Protein AF-A0A7J7QN79-F1 (afdb_monomer)

Sequence (132 aa):
MSLLQLLLKPANRNLLEVVSHLPKLGVGSKVTRKSWEQYGNSYWEVKAVKPRAEDGSAGKVYGVLTWRGVSEDRTRLINGRAKRLWRWMPSQEQQQQYAPLARELQRQQNLQRLAVQKAEATAAAAGKDAGS

Structure (mmCIF, N/CA/C/O backbone):
data_AF-A0A7J7QN79-F1
#
_entry.id   AF-A0A7J7QN79-F1
#
loop_
_atom_site.group_PDB
_atom_site.id
_atom_site.type_symbol
_atom_site.label_atom_id
_atom_site.label_alt_id
_atom_site.label_comp_id
_atom_site.label_asym_id
_atom_site.label_entity_id
_atom_site.label_seq_id
_atom_site.pdbx_PDB_ins_code
_atom_site.Cartn_x
_atom_site.Cartn_y
_atom_site.Cartn_z
_atom_site.occupancy
_atom_site.B_iso_or_equiv
_atom_site.auth_seq_id
_atom_site.auth_comp_id
_atom_site.auth_asym_id
_atom_site.auth_atom_id
_atom_site.pdbx_PDB_model_num
ATOM 1 N N . MET A 1 1 ? -6.160 -5.216 10.052 1.00 69.38 1 MET A N 1
ATOM 2 C CA . MET A 1 1 ? -6.323 -3.973 9.260 1.00 69.38 1 MET A CA 1
ATOM 3 C C . MET A 1 1 ? -7.099 -4.349 7.994 1.00 69.38 1 MET A C 1
ATOM 5 O O . MET A 1 1 ? -7.246 -5.536 7.752 1.00 69.38 1 MET A O 1
ATOM 9 N N . SER A 1 2 ? -7.669 -3.425 7.221 1.00 84.12 2 SER A N 1
ATOM 10 C CA . SER A 1 2 ? -8.399 -3.753 5.980 1.00 84.12 2 SER A CA 1
ATOM 11 C C . SER A 1 2 ? -7.852 -3.000 4.766 1.00 84.12 2 SER A C 1
ATOM 13 O O . SER A 1 2 ? -7.158 -1.992 4.915 1.00 84.12 2 SER A O 1
ATOM 15 N N . LEU A 1 3 ? -8.200 -3.464 3.560 1.00 84.75 3 LEU A N 1
ATOM 16 C CA . LEU A 1 3 ? -7.879 -2.801 2.289 1.00 84.75 3 LEU A CA 1
ATOM 17 C C . LEU A 1 3 ? -8.283 -1.317 2.297 1.00 84.75 3 LEU A C 1
ATOM 19 O O . LEU A 1 3 ? -7.502 -0.451 1.912 1.00 84.75 3 LEU A O 1
ATOM 23 N N . LEU A 1 4 ? -9.475 -1.002 2.812 1.00 86.94 4 LEU A N 1
ATOM 24 C CA . LEU A 1 4 ? -9.974 0.374 2.895 1.00 86.94 4 LEU A CA 1
ATOM 25 C C . LEU A 1 4 ? -9.155 1.223 3.880 1.00 86.94 4 LEU A C 1
ATOM 27 O O . LEU A 1 4 ? -8.867 2.387 3.611 1.00 86.94 4 LEU A O 1
ATOM 31 N N . GLN A 1 5 ? -8.690 0.627 4.984 1.00 84.06 5 GLN A N 1
ATOM 32 C CA . GLN A 1 5 ? -7.795 1.292 5.940 1.00 84.06 5 GLN A CA 1
ATOM 33 C C . GLN A 1 5 ? -6.394 1.571 5.359 1.00 84.06 5 GLN A C 1
ATOM 35 O O . GLN A 1 5 ? -5.647 2.395 5.899 1.00 84.06 5 GLN A O 1
ATOM 40 N N . LEU A 1 6 ? -6.001 0.933 4.248 1.00 82.62 6 LEU A N 1
ATOM 41 C CA . LEU A 1 6 ? -4.778 1.319 3.536 1.00 82.62 6 LEU A CA 1
ATOM 42 C C . LEU A 1 6 ? -4.872 2.735 2.955 1.00 82.62 6 LEU A C 1
ATOM 44 O O . LEU A 1 6 ? -3.871 3.456 2.972 1.00 82.62 6 LEU A O 1
ATOM 48 N N . LEU A 1 7 ? -6.068 3.157 2.537 1.00 83.62 7 LEU A N 1
ATOM 49 C CA . LEU A 1 7 ? -6.317 4.467 1.928 1.00 83.62 7 LEU A CA 1
ATOM 50 C C . LEU A 1 7 ? -6.434 5.606 2.956 1.00 83.62 7 LEU A C 1
ATOM 52 O O . LEU A 1 7 ? -6.149 6.754 2.631 1.00 83.62 7 LEU A O 1
ATOM 56 N N . LEU A 1 8 ? -6.765 5.299 4.213 1.00 77.19 8 LEU A N 1
ATOM 57 C CA . LEU A 1 8 ? -7.096 6.277 5.263 1.00 77.19 8 LEU A CA 1
ATOM 58 C C . LEU A 1 8 ? -5.896 6.775 6.119 1.00 77.19 8 LEU A C 1
ATOM 60 O O . LEU A 1 8 ? -6.101 7.136 7.263 1.00 77.19 8 LEU A O 1
ATOM 64 N N . LYS A 1 9 ? -4.649 6.766 5.597 1.00 67.81 9 LYS A N 1
ATOM 65 C CA . LYS A 1 9 ? -3.337 7.215 6.190 1.00 67.81 9 LYS A CA 1
ATOM 66 C C . LYS A 1 9 ? -3.269 7.581 7.709 1.00 67.81 9 LYS A C 1
ATOM 68 O O . LYS A 1 9 ? -3.941 8.496 8.162 1.00 67.81 9 LYS A O 1
ATOM 73 N N . PRO A 1 10 ? -2.236 7.078 8.437 1.00 63.62 10 PRO A N 1
ATOM 74 C CA . PRO A 1 10 ? -0.838 7.400 8.109 1.00 63.62 10 PRO A CA 1
ATOM 75 C C . PRO A 1 10 ? 0.022 6.188 7.720 1.00 63.62 10 PRO A C 1
ATOM 77 O O . PRO A 1 10 ? -0.346 5.026 7.873 1.00 63.62 10 PRO A O 1
ATOM 80 N N . ALA A 1 11 ? 1.192 6.458 7.136 1.00 61.88 11 ALA A N 1
ATOM 81 C CA . ALA A 1 11 ? 2.160 5.427 6.758 1.00 61.88 11 ALA A CA 1
ATOM 82 C C . ALA A 1 11 ? 3.115 5.144 7.905 1.00 61.88 11 ALA A C 1
ATOM 84 O O . ALA A 1 11 ? 4.228 5.657 7.914 1.00 61.88 11 ALA A O 1
ATOM 85 N N . ASN A 1 12 ? 2.641 4.344 8.851 1.00 84.38 12 ASN A N 1
ATOM 86 C CA . ASN A 1 12 ? 3.483 3.672 9.827 1.00 84.38 12 ASN A CA 1
ATOM 87 C C . ASN A 1 12 ? 3.370 2.161 9.595 1.00 84.38 12 ASN A C 1
ATOM 89 O O . ASN A 1 12 ? 2.834 1.452 10.439 1.00 84.38 12 ASN A O 1
ATOM 93 N N . ARG A 1 13 ? 3.755 1.695 8.398 1.00 88.62 13 ARG A N 1
ATOM 94 C CA . ARG A 1 13 ? 3.582 0.301 7.955 1.00 88.62 13 ARG A CA 1
ATOM 95 C C . ARG A 1 13 ? 4.786 -0.218 7.194 1.00 88.62 13 ARG A C 1
ATOM 97 O O . ARG A 1 13 ? 5.355 0.510 6.372 1.00 88.62 13 ARG A O 1
ATOM 104 N N . ASN A 1 14 ? 5.175 -1.454 7.474 1.00 92.69 14 ASN A N 1
ATOM 105 C CA . ASN A 1 14 ? 6.174 -2.158 6.681 1.00 92.69 14 ASN A CA 1
ATOM 106 C C . ASN A 1 14 ? 5.556 -2.666 5.362 1.00 92.69 14 ASN A C 1
ATOM 108 O O . ASN A 1 14 ? 4.343 -2.618 5.166 1.00 92.69 14 ASN A O 1
ATOM 112 N N . LEU A 1 15 ? 6.388 -3.103 4.417 1.00 94.06 15 LEU A N 1
ATOM 113 C CA . LEU A 1 15 ? 5.914 -3.499 3.090 1.00 94.06 15 LEU A CA 1
ATOM 114 C C . LEU A 1 15 ? 4.992 -4.719 3.142 1.00 94.06 15 LEU A C 1
ATOM 116 O O . LEU A 1 15 ? 4.011 -4.772 2.406 1.00 94.06 15 LEU A O 1
ATOM 120 N N . LEU A 1 16 ? 5.315 -5.689 3.994 1.00 91.81 16 LEU A N 1
ATOM 121 C CA . LEU A 1 16 ? 4.568 -6.934 4.076 1.00 91.81 16 LEU A CA 1
ATOM 122 C C . LEU A 1 16 ? 3.175 -6.703 4.673 1.00 91.81 16 LEU A C 1
ATOM 124 O O . LEU A 1 16 ? 2.198 -7.182 4.113 1.00 91.81 16 LEU A O 1
ATOM 128 N N . GLU A 1 17 ? 3.085 -5.858 5.706 1.00 90.56 17 GLU A N 1
ATOM 129 C CA . GLU A 1 17 ? 1.822 -5.362 6.269 1.00 90.56 17 GLU A CA 1
ATOM 130 C C . GLU A 1 17 ? 0.953 -4.666 5.214 1.00 90.56 17 GLU A C 1
ATOM 132 O O . GLU A 1 17 ? -0.268 -4.747 5.279 1.00 90.56 17 GLU A O 1
ATOM 137 N N . VAL A 1 18 ? 1.546 -3.956 4.248 1.00 92.44 18 VAL A N 1
ATOM 138 C CA . VAL A 1 18 ? 0.770 -3.332 3.167 1.00 92.44 18 VAL A CA 1
ATOM 139 C C . VAL A 1 18 ? 0.236 -4.397 2.217 1.00 92.44 18 VAL A C 1
ATOM 141 O O . VAL A 1 18 ? -0.964 -4.436 1.966 1.00 92.44 18 VAL A O 1
ATOM 144 N N . VAL A 1 19 ? 1.106 -5.258 1.687 1.00 93.44 19 VAL A N 1
ATOM 145 C CA . VAL A 1 19 ? 0.723 -6.188 0.616 1.00 93.44 19 VAL A CA 1
ATOM 146 C C . VAL A 1 19 ? -0.146 -7.349 1.105 1.00 93.44 19 VAL A C 1
ATOM 148 O O . VAL A 1 19 ? -0.957 -7.842 0.330 1.00 93.44 19 VAL A O 1
ATOM 151 N N . SER A 1 20 ? -0.056 -7.747 2.380 1.00 91.00 20 SER A N 1
ATOM 152 C CA . SER A 1 20 ? -0.912 -8.795 2.960 1.00 91.00 20 SER A CA 1
ATOM 153 C C . SER A 1 20 ? -2.392 -8.409 3.015 1.00 91.00 20 SER A C 1
ATOM 155 O O . SER A 1 20 ? -3.255 -9.279 3.001 1.00 91.00 20 SER A O 1
ATOM 157 N N . HIS A 1 21 ? -2.691 -7.108 3.028 1.00 89.62 21 HIS A N 1
ATOM 158 C CA . HIS A 1 21 ? -4.055 -6.576 3.016 1.00 89.62 21 HIS A CA 1
ATOM 159 C C . HIS A 1 21 ? -4.560 -6.239 1.604 1.00 89.62 21 HIS A C 1
ATOM 161 O O . HIS A 1 21 ? -5.681 -5.747 1.456 1.00 89.62 21 HIS A O 1
ATOM 167 N N . LEU A 1 22 ? -3.745 -6.476 0.572 1.00 92.06 22 LEU A N 1
ATOM 168 C CA . LEU A 1 22 ? -4.123 -6.312 -0.829 1.00 92.06 22 LEU A CA 1
ATOM 169 C C . LEU A 1 22 ? -4.567 -7.658 -1.428 1.00 92.06 22 LEU A C 1
ATOM 171 O O . LEU A 1 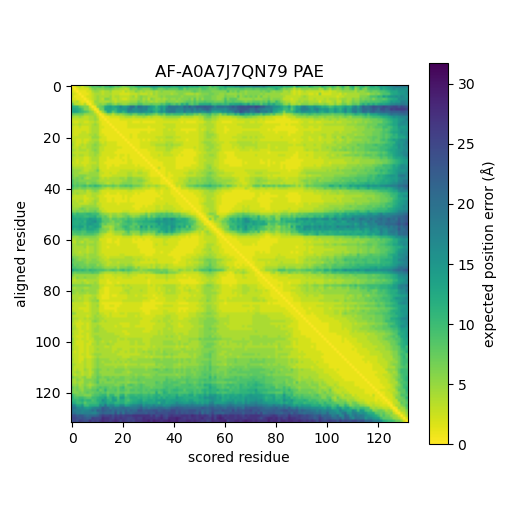22 ? -4.053 -8.710 -1.034 1.00 92.06 22 LEU A O 1
ATOM 175 N N . PRO A 1 23 ? -5.464 -7.654 -2.432 1.00 91.00 23 PRO A N 1
ATOM 176 C CA . PRO A 1 23 ? -5.812 -8.863 -3.174 1.00 91.00 23 PRO A CA 1
ATOM 177 C C . PRO A 1 23 ? -4.568 -9.572 -3.726 1.00 91.00 23 PRO A C 1
ATOM 179 O O . PRO A 1 23 ? -3.616 -8.915 -4.150 1.00 91.00 23 PRO A O 1
ATOM 182 N N . LYS A 1 24 ? -4.575 -10.913 -3.733 1.00 92.31 24 LYS A N 1
ATOM 183 C CA . LYS A 1 24 ? -3.457 -11.747 -4.223 1.00 92.31 24 LYS A CA 1
ATOM 184 C C . LYS A 1 24 ? -2.106 -11.385 -3.578 1.00 92.31 24 LYS A C 1
ATOM 186 O O . LYS A 1 24 ? -1.082 -11.356 -4.259 1.00 92.31 24 LYS A O 1
ATOM 191 N N . LEU A 1 25 ? -2.110 -11.054 -2.281 1.00 91.00 25 LEU A N 1
ATOM 192 C CA . LEU A 1 25 ? -0.934 -10.574 -1.539 1.00 91.00 25 LEU A CA 1
ATOM 193 C C . LEU A 1 25 ? -0.246 -9.379 -2.221 1.00 91.00 25 LEU A C 1
ATOM 195 O O . LEU A 1 25 ? 0.975 -9.252 -2.200 1.00 91.00 25 LEU A O 1
ATOM 199 N N . GLY A 1 26 ? -1.017 -8.524 -2.891 1.00 93.06 26 GLY A N 1
ATOM 200 C CA . GLY A 1 26 ? -0.518 -7.334 -3.569 1.00 93.06 26 GLY A CA 1
ATOM 201 C C . GLY A 1 26 ? 0.201 -7.583 -4.890 1.00 93.06 26 GLY A C 1
ATOM 202 O O . GLY A 1 26 ? 0.712 -6.619 -5.451 1.00 93.06 26 GLY A O 1
ATOM 203 N N . VAL A 1 27 ? 0.241 -8.807 -5.427 1.00 96.50 27 VAL A N 1
ATOM 204 C CA . VAL A 1 27 ? 0.809 -9.060 -6.764 1.00 96.50 27 VAL A CA 1
ATOM 205 C C . VAL A 1 27 ? 0.064 -8.230 -7.821 1.00 96.50 27 VAL A C 1
ATOM 207 O O . VAL A 1 27 ? -1.164 -8.206 -7.856 1.00 96.50 27 VAL A O 1
ATOM 210 N N . GLY A 1 28 ? 0.818 -7.512 -8.657 1.00 96.44 28 GLY A N 1
ATOM 211 C CA . GLY A 1 28 ? 0.317 -6.540 -9.638 1.00 96.44 28 GLY A CA 1
ATOM 212 C C . GLY A 1 28 ? 0.004 -5.154 -9.060 1.00 96.44 28 GLY A C 1
ATOM 213 O O . GLY A 1 28 ? -0.289 -4.224 -9.807 1.00 96.44 28 GLY A O 1
ATOM 214 N N . SER A 1 29 ? 0.080 -4.973 -7.739 1.00 96.81 29 SER A N 1
ATOM 215 C CA . SER A 1 29 ? -0.156 -3.671 -7.110 1.00 96.81 29 SER A CA 1
ATOM 216 C C . SER A 1 29 ? 1.100 -2.806 -7.110 1.00 96.81 29 SER A C 1
ATOM 218 O O . SER A 1 29 ? 2.225 -3.297 -6.975 1.00 96.81 29 SER A O 1
ATOM 220 N N . LYS A 1 30 ? 0.898 -1.487 -7.187 1.00 97.00 30 LYS A N 1
ATOM 221 C CA . LYS A 1 30 ? 1.963 -0.501 -7.002 1.00 97.00 30 LYS A CA 1
ATOM 222 C C . LYS A 1 30 ? 2.059 -0.109 -5.532 1.00 97.00 30 LYS A C 1
ATOM 224 O O . LYS A 1 30 ? 1.057 0.158 -4.868 1.00 97.00 30 LYS A O 1
ATOM 229 N N . VAL A 1 31 ? 3.276 -0.063 -5.011 1.00 96.19 31 VAL A N 1
ATOM 230 C CA . VAL A 1 31 ? 3.572 0.364 -3.642 1.00 96.19 31 VAL A CA 1
ATOM 231 C C . VAL A 1 31 ? 4.672 1.410 -3.662 1.00 96.19 31 VAL A C 1
ATOM 233 O O . VAL A 1 31 ? 5.631 1.322 -4.422 1.00 96.19 31 VAL A O 1
ATOM 236 N N . THR A 1 32 ? 4.555 2.415 -2.810 1.00 95.88 32 THR A N 1
ATOM 237 C CA . THR A 1 32 ? 5.524 3.505 -2.720 1.00 95.88 32 THR A CA 1
ATOM 238 C C . THR A 1 32 ? 5.914 3.757 -1.271 1.00 95.88 32 THR A C 1
ATOM 240 O O . THR A 1 32 ? 5.387 3.154 -0.332 1.00 95.88 32 THR A O 1
ATOM 243 N N . ARG A 1 33 ? 6.877 4.647 -1.080 1.00 94.50 33 ARG A N 1
ATOM 244 C CA . ARG A 1 33 ? 7.345 5.090 0.225 1.00 94.50 33 ARG A CA 1
ATOM 245 C C . ARG A 1 33 ? 6.840 6.499 0.482 1.00 94.50 33 ARG A C 1
ATOM 247 O O . ARG A 1 33 ? 6.885 7.338 -0.406 1.00 94.50 33 ARG A O 1
ATOM 254 N N . LYS A 1 34 ? 6.448 6.799 1.723 1.00 92.19 34 LYS A N 1
ATOM 255 C CA . LYS A 1 34 ? 6.091 8.166 2.147 1.00 92.19 34 LYS A CA 1
ATOM 256 C C . LYS A 1 34 ? 7.167 9.184 1.744 1.00 92.19 34 LYS A C 1
ATOM 258 O O . LYS A 1 34 ? 6.840 10.247 1.245 1.00 92.19 34 LYS A O 1
ATOM 263 N N . SER A 1 35 ? 8.443 8.840 1.914 1.00 91.12 35 SER A N 1
ATOM 264 C CA . SER A 1 35 ? 9.573 9.715 1.574 1.00 91.12 35 SER A CA 1
ATOM 265 C C . SER A 1 35 ? 9.796 9.909 0.068 1.00 91.12 35 SER A C 1
ATOM 267 O O . SER A 1 35 ? 10.715 10.627 -0.313 1.00 91.12 35 SER A O 1
ATOM 269 N N . TRP A 1 36 ? 9.039 9.221 -0.791 1.00 93.31 36 TRP A N 1
ATOM 270 C CA . TRP A 1 36 ? 9.174 9.310 -2.245 1.00 93.31 36 TRP A CA 1
ATOM 271 C C . TRP A 1 36 ? 8.189 10.277 -2.896 1.00 93.31 36 TRP A C 1
ATOM 273 O O .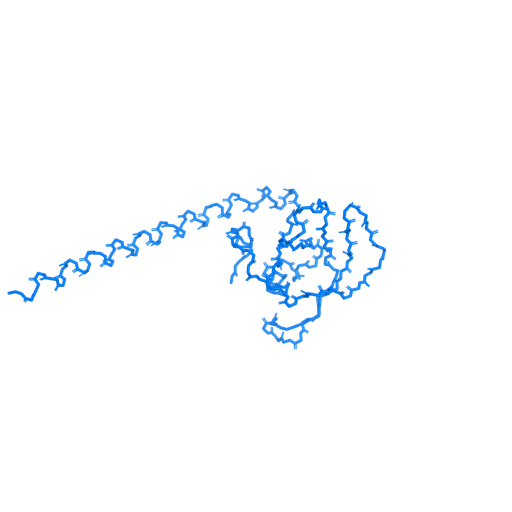 TRP A 1 36 ? 8.336 10.535 -4.084 1.00 93.31 36 TRP A O 1
ATOM 283 N N . GLU A 1 37 ? 7.253 10.862 -2.138 1.00 87.31 37 GLU A N 1
ATOM 284 C CA . GLU A 1 37 ? 6.255 11.807 -2.671 1.00 87.31 37 GLU A CA 1
ATOM 285 C C . GLU A 1 37 ? 6.907 12.986 -3.421 1.00 87.31 37 GLU A C 1
ATOM 287 O O . GLU A 1 37 ? 6.400 13.414 -4.450 1.00 87.31 37 GLU A O 1
ATOM 292 N N . GLN A 1 38 ? 8.087 13.436 -2.984 1.00 90.31 38 GLN A N 1
ATOM 293 C CA . GLN A 1 38 ? 8.850 14.511 -3.633 1.00 90.31 38 GLN A CA 1
ATOM 294 C C . GLN A 1 38 ? 9.567 14.113 -4.937 1.00 90.31 38 GLN A C 1
ATOM 296 O O . GLN A 1 38 ? 10.046 14.977 -5.663 1.00 90.31 38 GLN A O 1
ATOM 301 N N . TYR A 1 39 ? 9.688 12.818 -5.240 1.00 90.00 39 TYR A N 1
ATOM 302 C CA . TYR A 1 39 ? 10.406 12.320 -6.422 1.00 90.00 39 TYR A CA 1
ATOM 303 C C . TYR A 1 39 ? 9.456 11.915 -7.558 1.00 90.00 39 TYR A C 1
ATOM 305 O O . TYR A 1 39 ? 9.832 11.140 -8.439 1.00 90.00 39 TYR A O 1
ATOM 313 N N . GLY A 1 40 ? 8.216 12.406 -7.539 1.00 89.81 40 GLY A N 1
ATOM 314 C CA . GLY A 1 40 ? 7.235 12.153 -8.590 1.00 89.81 40 GLY A CA 1
ATOM 315 C C . GLY A 1 40 ? 6.860 10.675 -8.709 1.00 89.81 40 GLY A C 1
ATOM 316 O O . GLY A 1 40 ? 6.656 9.990 -7.707 1.00 89.81 40 GLY A O 1
ATOM 317 N N . ASN A 1 41 ? 6.761 10.176 -9.945 1.00 92.56 41 ASN A N 1
ATOM 318 C CA . ASN A 1 41 ? 6.264 8.834 -10.254 1.00 92.56 41 ASN A CA 1
ATOM 319 C C . ASN A 1 41 ? 7.273 7.726 -9.881 1.00 92.56 41 ASN A C 1
ATOM 321 O O . ASN A 1 41 ? 7.930 7.142 -10.742 1.00 92.56 41 ASN A O 1
ATOM 325 N N . SER A 1 42 ? 7.427 7.480 -8.579 1.00 96.62 42 SER A N 1
ATOM 326 C CA . SER A 1 42 ? 8.374 6.528 -7.999 1.00 96.62 42 SER A CA 1
ATOM 327 C C . SER A 1 42 ? 7.639 5.475 -7.169 1.00 96.62 42 SER A C 1
ATOM 329 O O . SER A 1 42 ? 7.022 5.787 -6.146 1.00 96.62 42 SER A O 1
ATOM 331 N N . TYR A 1 43 ? 7.703 4.216 -7.591 1.00 97.12 43 TYR A N 1
ATOM 332 C CA . TYR A 1 43 ? 6.998 3.100 -6.965 1.00 97.12 43 TYR A CA 1
ATOM 333 C C . TYR A 1 43 ? 7.653 1.768 -7.325 1.00 97.12 43 TYR A C 1
ATOM 335 O O . TYR A 1 43 ? 8.394 1.648 -8.292 1.00 97.12 43 TYR A O 1
ATOM 343 N N . TRP A 1 44 ? 7.338 0.747 -6.547 1.00 97.94 44 TRP A N 1
ATOM 344 C CA . TRP A 1 44 ? 7.574 -0.638 -6.909 1.00 97.94 44 TRP A CA 1
ATOM 345 C C . TRP A 1 44 ? 6.282 -1.257 -7.415 1.00 97.94 44 TRP A C 1
ATOM 347 O O . TRP A 1 44 ? 5.240 -1.089 -6.784 1.00 97.94 44 TRP A O 1
ATOM 357 N N . GLU A 1 45 ? 6.348 -2.003 -8.508 1.00 97.75 45 GLU A N 1
ATOM 358 C CA . GLU A 1 45 ? 5.286 -2.927 -8.889 1.00 97.75 45 GLU A CA 1
ATOM 359 C C . GLU A 1 45 ? 5.604 -4.309 -8.318 1.00 97.75 45 GLU A C 1
ATOM 361 O O . GLU A 1 45 ? 6.657 -4.886 -8.604 1.00 97.75 45 GLU A O 1
ATOM 366 N N . VAL A 1 46 ? 4.718 -4.840 -7.480 1.00 97.94 46 VAL A N 1
ATOM 367 C CA . VAL A 1 46 ? 4.925 -6.142 -6.840 1.00 97.94 46 VAL A CA 1
ATOM 368 C C . VAL A 1 46 ? 4.686 -7.255 -7.856 1.00 97.94 46 VAL A C 1
ATOM 370 O O . VAL A 1 46 ? 3.616 -7.343 -8.451 1.00 97.94 46 VAL A O 1
ATOM 373 N N . LYS A 1 47 ? 5.668 -8.140 -8.026 1.00 97.69 47 LYS A N 1
ATOM 374 C CA . LYS A 1 47 ? 5.594 -9.280 -8.955 1.00 97.69 47 LYS A CA 1
ATOM 375 C C . LYS A 1 47 ? 5.444 -10.618 -8.240 1.00 97.69 47 LYS A C 1
ATOM 377 O O . LYS A 1 47 ? 4.798 -11.513 -8.766 1.00 97.69 47 LYS A O 1
ATOM 382 N N . ALA A 1 48 ? 6.010 -10.760 -7.041 1.00 96.50 48 ALA A N 1
ATOM 383 C CA . ALA A 1 48 ? 5.854 -11.972 -6.243 1.00 96.50 48 ALA A CA 1
ATOM 384 C C . ALA A 1 48 ? 6.015 -11.694 -4.748 1.00 96.50 48 ALA A C 1
ATOM 386 O O . ALA A 1 48 ? 6.844 -10.878 -4.334 1.00 96.50 48 ALA A O 1
ATOM 387 N N . VAL A 1 49 ? 5.281 -12.445 -3.932 1.00 94.75 49 VAL A N 1
ATOM 388 C CA . VAL A 1 49 ? 5.437 -12.469 -2.477 1.00 94.75 49 VAL A CA 1
ATOM 389 C C . VAL A 1 49 ? 5.754 -13.895 -2.058 1.00 94.75 49 VAL A C 1
ATOM 391 O O . VAL A 1 49 ? 5.068 -14.830 -2.454 1.00 94.75 49 VAL A O 1
ATOM 394 N N . LYS A 1 50 ? 6.818 -14.061 -1.273 1.00 92.31 50 LYS A N 1
ATOM 395 C CA . LYS A 1 50 ? 7.198 -15.323 -0.635 1.00 92.31 50 LYS A CA 1
ATOM 396 C C . LYS A 1 50 ? 7.084 -15.140 0.880 1.00 92.31 50 LYS A C 1
ATOM 398 O O . LYS A 1 50 ? 8.046 -14.648 1.488 1.00 92.31 50 LYS A O 1
ATOM 403 N N . PRO A 1 51 ? 5.921 -15.447 1.480 1.00 84.00 51 PRO A N 1
ATOM 404 C CA . PRO A 1 51 ? 5.768 -15.470 2.930 1.00 84.00 51 PRO A CA 1
ATOM 405 C C . PRO A 1 51 ? 6.749 -16.477 3.539 1.00 84.00 51 PRO A C 1
ATOM 407 O O . PRO A 1 51 ? 7.049 -17.503 2.932 1.00 84.00 51 PRO A O 1
ATOM 410 N N . ARG A 1 52 ? 7.295 -16.159 4.711 1.00 82.06 52 ARG A N 1
ATOM 411 C CA . ARG A 1 52 ? 8.111 -17.082 5.517 1.00 82.06 52 ARG A CA 1
ATOM 412 C C . ARG A 1 52 ? 7.339 -17.595 6.732 1.00 82.06 52 ARG A C 1
ATOM 414 O O . ARG A 1 52 ? 7.627 -18.689 7.192 1.00 82.06 52 ARG A O 1
ATOM 421 N N . ALA A 1 53 ? 6.408 -16.798 7.242 1.00 75.75 53 ALA A N 1
ATOM 422 C CA . ALA A 1 53 ? 5.517 -17.166 8.330 1.00 75.75 53 ALA A CA 1
ATOM 423 C C . ALA A 1 53 ? 4.086 -17.306 7.791 1.00 75.75 53 ALA A C 1
ATOM 425 O O . ALA A 1 53 ? 3.710 -16.573 6.871 1.00 75.75 53 ALA A O 1
ATOM 426 N N . GLU A 1 54 ? 3.316 -18.245 8.347 1.00 71.44 54 GLU A N 1
ATOM 427 C CA . GLU A 1 54 ? 1.925 -18.514 7.942 1.00 71.44 54 GLU A CA 1
ATOM 428 C C . GLU A 1 54 ? 1.008 -17.308 8.174 1.00 71.44 54 GLU A C 1
ATOM 430 O O . GLU A 1 54 ? 0.115 -17.041 7.375 1.00 71.44 54 GLU A O 1
ATOM 435 N N . ASP A 1 55 ? 1.296 -16.516 9.209 1.00 67.94 55 ASP A N 1
ATOM 436 C CA . ASP A 1 55 ? 0.597 -15.267 9.527 1.00 67.94 55 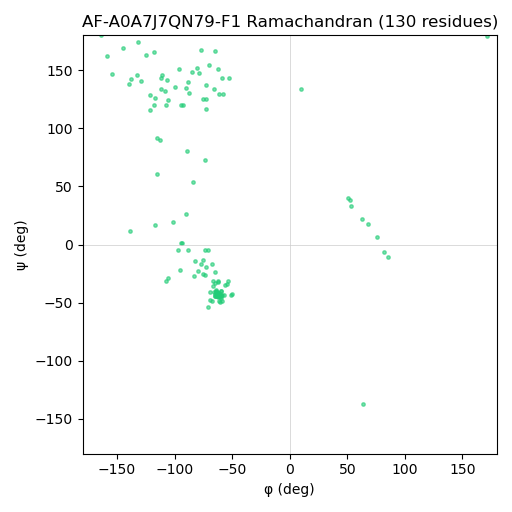ASP A CA 1
ATOM 437 C C . ASP A 1 55 ? 0.943 -14.105 8.571 1.00 67.94 55 ASP A C 1
ATOM 439 O O . ASP A 1 55 ? 0.386 -13.010 8.677 1.00 67.94 55 ASP A O 1
ATOM 443 N N . GLY A 1 56 ? 1.888 -14.309 7.644 1.00 66.88 56 GLY A N 1
ATOM 444 C CA . GLY A 1 56 ? 2.354 -13.282 6.719 1.00 66.88 56 GLY A CA 1
ATOM 445 C C . GLY A 1 56 ? 3.123 -12.138 7.388 1.00 66.88 56 GLY A C 1
ATOM 446 O O . GLY A 1 56 ? 3.280 -11.088 6.767 1.00 66.88 56 GLY A O 1
ATOM 447 N N . SER A 1 57 ? 3.622 -12.305 8.619 1.00 70.31 57 SER A N 1
ATOM 448 C CA . SER A 1 57 ? 4.384 -11.277 9.356 1.00 70.31 57 SER A CA 1
ATOM 449 C C . SER A 1 57 ? 5.820 -11.099 8.853 1.00 70.31 57 SER A C 1
ATOM 451 O O . SER A 1 57 ? 6.405 -10.016 8.954 1.00 70.31 57 SER A O 1
ATOM 453 N N . ALA A 1 58 ? 6.386 -12.146 8.249 1.00 79.00 58 ALA A N 1
ATOM 454 C CA . ALA A 1 58 ? 7.730 -12.160 7.688 1.00 79.00 58 ALA A CA 1
ATOM 455 C C . ALA A 1 58 ? 7.739 -12.756 6.277 1.00 79.00 58 ALA A C 1
ATOM 457 O O . ALA A 1 58 ? 6.991 -13.678 5.959 1.00 79.00 58 ALA A O 1
ATOM 458 N N . GLY A 1 59 ? 8.620 -12.252 5.409 1.00 88.81 59 GLY A N 1
ATOM 459 C CA . GLY A 1 59 ? 8.683 -12.713 4.027 1.00 88.81 59 GLY A CA 1
ATOM 460 C C . GLY A 1 59 ? 9.599 -11.894 3.126 1.00 88.81 59 GLY A C 1
ATOM 461 O O . GLY A 1 59 ? 10.241 -10.916 3.533 1.00 88.81 59 GLY A O 1
ATOM 462 N N . LYS A 1 60 ? 9.665 -12.323 1.867 1.00 94.19 60 LYS A N 1
ATOM 463 C CA . LYS A 1 60 ? 10.353 -11.627 0.779 1.00 94.19 60 LYS A CA 1
ATOM 464 C C . LYS A 1 60 ? 9.316 -11.123 -0.217 1.00 94.19 60 LYS A C 1
ATOM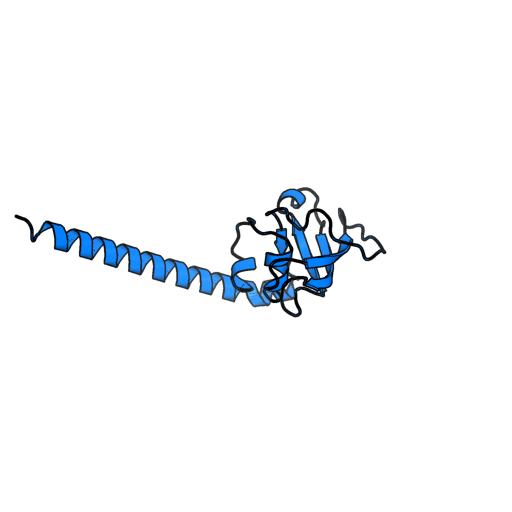 466 O O . LYS A 1 60 ? 8.430 -11.865 -0.621 1.00 94.19 60 LYS A O 1
ATOM 471 N N . VAL A 1 61 ? 9.460 -9.871 -0.630 1.00 96.62 61 VAL A N 1
ATOM 472 C CA . VAL A 1 61 ? 8.621 -9.251 -1.659 1.00 96.62 61 VAL A CA 1
ATOM 473 C C . VAL A 1 61 ? 9.529 -8.885 -2.819 1.00 96.62 61 VAL A C 1
ATOM 475 O O . VAL A 1 61 ? 10.552 -8.228 -2.615 1.00 96.62 61 VAL A O 1
ATOM 478 N N . TYR A 1 62 ? 9.178 -9.340 -4.012 1.00 97.81 62 TYR A N 1
ATOM 479 C CA . TYR A 1 62 ? 9.904 -9.097 -5.248 1.00 97.81 62 TYR A CA 1
ATOM 480 C C . TYR A 1 62 ? 9.076 -8.190 -6.148 1.00 97.81 62 TYR A C 1
ATOM 482 O O . TYR A 1 62 ? 7.850 -8.305 -6.198 1.00 97.81 62 TYR A O 1
ATOM 490 N N . GLY A 1 63 ? 9.744 -7.303 -6.870 1.00 98.00 63 GLY A N 1
ATOM 491 C CA . GLY A 1 63 ? 9.080 -6.363 -7.753 1.00 98.00 63 GLY A CA 1
ATOM 492 C C . GLY A 1 63 ? 10.020 -5.712 -8.747 1.00 98.00 63 GLY A C 1
ATOM 493 O O . GLY A 1 63 ? 11.224 -5.978 -8.751 1.00 98.00 63 GLY A O 1
ATOM 494 N N . VAL A 1 64 ? 9.434 -4.851 -9.565 1.00 98.19 64 VAL A N 1
ATOM 495 C CA . VAL A 1 64 ? 10.116 -3.996 -10.536 1.00 98.19 64 VAL A CA 1
ATOM 496 C C . VAL A 1 64 ? 10.064 -2.559 -10.027 1.00 98.19 64 VAL A C 1
ATOM 498 O O . VAL A 1 64 ? 9.009 -2.109 -9.573 1.00 98.19 64 VAL A O 1
ATOM 501 N N . LEU A 1 65 ? 11.200 -1.858 -10.030 1.00 98.00 65 LEU A N 1
ATOM 502 C CA . LEU A 1 65 ? 11.260 -0.463 -9.601 1.00 98.00 65 LEU A CA 1
ATOM 503 C C . LEU A 1 65 ? 10.960 0.449 -10.785 1.00 98.00 65 LEU A C 1
ATOM 505 O O . LEU A 1 65 ? 11.610 0.358 -11.818 1.00 98.00 65 LEU A O 1
ATOM 509 N N . THR A 1 66 ? 10.049 1.389 -10.578 1.00 97.69 66 THR A N 1
ATOM 510 C CA . THR A 1 66 ? 9.953 2.605 -11.378 1.00 97.69 66 THR A CA 1
ATOM 511 C C . THR A 1 66 ? 10.451 3.764 -10.528 1.00 97.69 66 THR A C 1
ATOM 513 O O . THR A 1 66 ? 9.909 4.030 -9.454 1.00 97.69 66 THR A O 1
ATOM 516 N N . TRP A 1 67 ? 11.495 4.452 -10.981 1.00 97.00 67 TRP A N 1
ATOM 517 C CA . TRP A 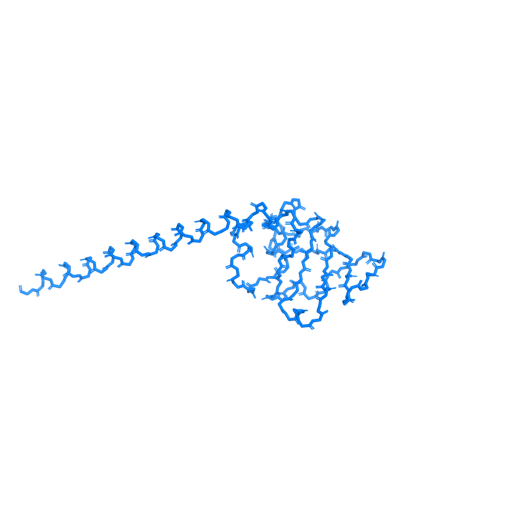1 67 ? 12.082 5.599 -10.299 1.00 97.00 67 TRP A CA 1
ATOM 518 C C . TRP A 1 67 ? 11.962 6.840 -11.172 1.00 97.00 67 TRP A C 1
ATOM 520 O O . TRP A 1 67 ? 12.485 6.874 -12.282 1.00 97.00 67 TRP A O 1
ATOM 530 N N . ARG A 1 68 ? 11.266 7.867 -10.671 1.00 95.62 68 ARG A N 1
ATOM 531 C CA . ARG A 1 68 ? 1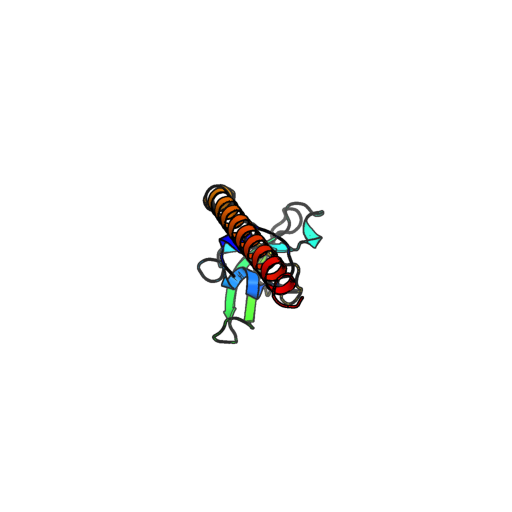1.026 9.128 -11.397 1.00 95.62 68 ARG A CA 1
ATOM 532 C C . ARG A 1 68 ? 10.476 8.903 -12.815 1.00 95.62 68 ARG A C 1
ATOM 534 O O . ARG A 1 68 ? 10.873 9.576 -13.756 1.00 95.62 68 ARG A O 1
ATOM 541 N N . GLY A 1 69 ? 9.570 7.938 -12.961 1.00 95.38 69 GLY A N 1
ATOM 542 C CA . GLY A 1 69 ? 8.956 7.569 -14.238 1.00 95.38 69 GLY A CA 1
ATOM 543 C C . GLY A 1 69 ? 9.747 6.573 -15.092 1.00 95.38 69 GLY A C 1
ATOM 544 O O . GLY A 1 69 ? 9.171 6.033 -16.029 1.00 95.38 69 GLY A O 1
ATOM 545 N N . VAL A 1 70 ? 11.004 6.265 -14.757 1.00 96.19 70 VAL A N 1
ATOM 546 C CA . VAL A 1 70 ? 11.824 5.292 -15.497 1.00 96.19 70 VAL A CA 1
ATOM 547 C C . VAL A 1 70 ? 11.706 3.920 -14.846 1.00 96.19 70 VAL A C 1
ATOM 549 O O . VAL A 1 70 ? 12.019 3.774 -13.663 1.00 96.19 70 VAL A O 1
ATOM 552 N N . SER A 1 71 ? 11.226 2.927 -15.595 1.00 95.88 71 SER A N 1
ATOM 553 C CA . SER A 1 71 ? 11.099 1.548 -15.112 1.00 95.88 71 SER A CA 1
ATOM 554 C C . SER A 1 71 ? 12.379 0.755 -15.360 1.00 95.88 71 SER A C 1
ATOM 556 O O . SER A 1 71 ? 13.019 0.912 -16.394 1.00 95.88 71 SER A O 1
ATOM 558 N N . GLU A 1 72 ? 12.760 -0.076 -14.395 1.00 94.88 72 GLU A N 1
ATOM 559 C CA . GLU A 1 72 ? 13.782 -1.106 -14.575 1.00 94.88 72 GLU A CA 1
ATOM 560 C C . GLU A 1 72 ? 13.170 -2.338 -15.266 1.00 94.88 72 GLU A C 1
ATOM 562 O O . GLU A 1 72 ? 12.014 -2.668 -15.029 1.00 94.88 72 GLU A O 1
ATOM 567 N N . ASP A 1 73 ? 13.958 -3.112 -16.013 1.00 93.38 73 ASP A N 1
ATOM 568 C CA . ASP A 1 73 ? 13.453 -4.349 -16.645 1.00 93.38 73 ASP A CA 1
ATOM 569 C C . ASP A 1 73 ? 13.580 -5.592 -15.749 1.00 93.38 73 ASP A C 1
ATOM 571 O O . ASP A 1 73 ? 13.142 -6.694 -16.088 1.00 93.38 73 ASP A O 1
ATOM 575 N N . ARG A 1 74 ? 14.198 -5.448 -14.571 1.00 95.75 74 ARG A N 1
ATOM 576 C CA . ARG A 1 74 ? 14.550 -6.580 -13.711 1.00 95.75 74 ARG A CA 1
ATOM 577 C C . ARG A 1 74 ? 13.641 -6.689 -12.496 1.00 95.75 74 ARG A C 1
ATOM 579 O O . ARG A 1 74 ? 13.607 -5.815 -11.632 1.00 95.75 74 ARG A O 1
ATOM 586 N N . THR A 1 75 ? 13.023 -7.858 -12.339 1.00 97.75 75 THR A N 1
ATOM 587 C CA . THR A 1 75 ? 12.392 -8.235 -11.069 1.00 97.75 75 THR A CA 1
ATOM 588 C C . THR A 1 75 ? 13.461 -8.560 -10.025 1.00 97.75 75 THR A C 1
ATOM 590 O O . THR A 1 75 ? 14.315 -9.424 -10.235 1.00 97.75 75 THR A O 1
ATOM 593 N N . ARG A 1 76 ? 13.410 -7.893 -8.869 1.00 97.62 76 ARG A N 1
ATOM 594 C CA . ARG A 1 76 ? 14.357 -8.096 -7.762 1.00 97.62 76 ARG A CA 1
ATOM 595 C C . ARG A 1 76 ? 13.703 -7.946 -6.396 1.00 97.62 76 ARG A C 1
ATOM 597 O O . ARG A 1 76 ? 12.561 -7.514 -6.273 1.00 97.62 76 ARG A O 1
ATOM 604 N N . LEU A 1 77 ? 14.437 -8.331 -5.352 1.00 97.31 77 LEU A N 1
ATOM 605 C CA . LEU A 1 77 ? 13.992 -8.164 -3.971 1.00 97.31 77 LEU A CA 1
ATOM 606 C C . LEU A 1 77 ? 13.798 -6.673 -3.666 1.00 97.31 77 LEU A C 1
ATOM 608 O O . LEU A 1 77 ? 14.699 -5.861 -3.890 1.00 97.31 77 LEU A O 1
ATOM 612 N N . ILE A 1 78 ? 12.636 -6.322 -3.116 1.00 97.25 78 ILE A N 1
ATOM 613 C CA . ILE A 1 78 ? 12.345 -4.948 -2.724 1.00 97.25 78 ILE A CA 1
ATOM 614 C C . ILE A 1 78 ? 13.160 -4.607 -1.472 1.00 97.25 78 ILE A C 1
ATOM 616 O O . ILE A 1 78 ? 12.998 -5.184 -0.387 1.00 97.25 78 ILE A O 1
ATOM 620 N N . ASN A 1 79 ? 14.060 -3.638 -1.629 1.00 94.06 79 ASN A N 1
ATOM 621 C CA . ASN A 1 79 ? 14.924 -3.159 -0.556 1.00 94.06 79 ASN A CA 1
ATOM 622 C C . ASN A 1 79 ? 14.116 -2.387 0.493 1.00 94.06 79 ASN A C 1
ATOM 624 O O . ASN A 1 79 ? 13.076 -1.806 0.189 1.00 94.06 79 ASN A O 1
ATOM 628 N N . GLY A 1 80 ? 14.601 -2.329 1.737 1.00 93.19 80 GLY A N 1
ATOM 629 C CA . GLY A 1 80 ? 13.970 -1.535 2.802 1.00 93.19 80 GLY A CA 1
ATOM 630 C C . GLY A 1 80 ? 12.549 -1.976 3.186 1.00 93.19 80 GLY A C 1
ATOM 631 O O . GLY A 1 80 ? 11.798 -1.177 3.740 1.00 93.19 80 GLY A O 1
ATOM 632 N N . ARG A 1 81 ? 12.171 -3.229 2.900 1.00 92.19 81 ARG A N 1
ATOM 633 C CA . ARG A 1 81 ? 10.843 -3.804 3.190 1.00 92.19 81 ARG A CA 1
ATOM 634 C C . ARG A 1 81 ? 10.400 -3.675 4.654 1.00 92.19 81 ARG A C 1
ATOM 636 O O . ARG A 1 81 ? 9.218 -3.490 4.906 1.00 92.19 81 ARG A O 1
ATOM 643 N N . ALA A 1 82 ? 11.343 -3.691 5.598 1.00 90.38 82 ALA A N 1
ATOM 644 C CA . ALA A 1 82 ? 11.067 -3.544 7.029 1.00 90.38 82 ALA A CA 1
ATOM 645 C C . ALA A 1 82 ? 10.781 -2.094 7.472 1.00 90.38 82 ALA A C 1
ATOM 647 O O . ALA A 1 82 ? 10.244 -1.882 8.555 1.00 90.38 82 ALA A O 1
ATOM 648 N N . LYS A 1 83 ? 11.129 -1.078 6.664 1.00 92.38 83 LYS A N 1
ATOM 649 C CA . LYS A 1 83 ? 10.913 0.326 7.049 1.00 92.38 83 LYS A CA 1
ATOM 650 C C . LYS A 1 83 ? 9.418 0.622 7.144 1.00 92.38 83 LYS A C 1
ATOM 652 O O . LYS A 1 83 ? 8.684 0.311 6.215 1.00 92.38 83 LYS A O 1
ATOM 657 N N . ARG A 1 84 ? 8.968 1.291 8.207 1.00 92.62 84 ARG A N 1
ATOM 658 C CA . ARG A 1 84 ? 7.541 1.567 8.446 1.00 92.62 84 ARG A CA 1
ATOM 659 C C . ARG A 1 84 ? 7.017 2.806 7.711 1.00 92.62 84 ARG A C 1
ATOM 661 O O . ARG A 1 84 ? 6.477 3.719 8.315 1.00 92.62 84 ARG A O 1
ATOM 668 N N . LEU A 1 85 ? 7.215 2.867 6.402 1.00 93.06 85 LEU A N 1
ATOM 669 C CA . LEU A 1 85 ? 6.900 4.037 5.571 1.00 93.06 85 LEU A CA 1
ATOM 670 C C . LEU A 1 85 ? 6.257 3.661 4.232 1.00 93.06 85 LEU A C 1
ATOM 672 O O . LEU A 1 85 ? 6.151 4.508 3.344 1.00 93.06 85 LEU A O 1
ATOM 676 N N . TRP A 1 86 ? 5.853 2.401 4.078 1.00 94.06 86 TRP A N 1
ATOM 677 C CA . TRP A 1 86 ? 5.243 1.903 2.854 1.00 94.06 86 TRP A CA 1
ATOM 678 C C . TRP A 1 86 ? 3.777 2.306 2.753 1.00 94.06 86 TRP A C 1
ATOM 680 O O . TRP A 1 86 ? 3.062 2.454 3.750 1.00 94.06 86 TRP A O 1
ATOM 690 N N . ARG A 1 87 ? 3.347 2.520 1.513 1.00 93.75 87 ARG A N 1
ATOM 691 C CA . ARG A 1 87 ? 1.995 2.908 1.124 1.00 93.75 87 ARG A CA 1
ATOM 692 C C . ARG A 1 87 ? 1.595 2.122 -0.110 1.00 93.75 87 ARG A C 1
ATOM 694 O O . ARG A 1 87 ? 2.414 1.920 -1.004 1.00 93.75 87 ARG A O 1
ATOM 701 N N . TRP A 1 88 ? 0.331 1.734 -0.167 1.00 94.19 88 TRP A N 1
ATOM 702 C CA . TRP A 1 88 ? -0.276 1.311 -1.416 1.00 94.19 88 TRP A CA 1
ATOM 703 C C . TRP A 1 88 ? -0.498 2.534 -2.315 1.00 94.19 88 TRP A C 1
ATOM 705 O O . TRP A 1 88 ? -0.885 3.599 -1.831 1.00 94.19 88 TRP A O 1
ATOM 715 N N . MET A 1 89 ? -0.198 2.381 -3.601 1.00 93.75 89 MET A N 1
ATOM 716 C CA . MET A 1 89 ? -0.459 3.354 -4.655 1.00 93.75 89 MET A CA 1
ATOM 717 C C . MET A 1 89 ? -1.523 2.745 -5.584 1.00 93.75 89 MET A C 1
ATOM 719 O O . MET A 1 89 ? -1.165 2.001 -6.499 1.00 93.75 89 MET A O 1
ATOM 723 N N . PRO A 1 90 ? -2.821 2.974 -5.317 1.00 92.94 90 PRO A N 1
ATOM 724 C CA . PRO A 1 90 ? -3.899 2.421 -6.134 1.00 92.94 90 PRO A CA 1
ATOM 725 C C . PRO A 1 90 ? -3.829 2.936 -7.575 1.00 92.94 90 PRO A C 1
ATOM 727 O O . PRO A 1 90 ? -3.375 4.055 -7.828 1.00 92.94 90 PRO A O 1
ATOM 730 N N . SER A 1 91 ? -4.312 2.129 -8.523 1.00 93.19 91 SER A N 1
ATOM 731 C CA . SER A 1 91 ? -4.633 2.622 -9.864 1.00 93.19 91 SER A CA 1
ATOM 732 C C . SER A 1 91 ? -5.784 3.635 -9.808 1.00 93.19 91 SER A C 1
ATOM 734 O O . SER A 1 91 ? -6.486 3.741 -8.802 1.00 93.19 91 SER A O 1
ATOM 736 N N . GLN A 1 92 ? -6.008 4.374 -10.896 1.00 92.25 92 GLN A N 1
ATOM 737 C CA . GLN A 1 92 ? -7.128 5.316 -10.980 1.00 92.25 92 GLN A CA 1
ATOM 738 C C . GLN A 1 92 ? -8.484 4.620 -10.780 1.00 92.25 92 GLN A C 1
ATOM 740 O O . GLN A 1 92 ? -9.311 5.104 -10.014 1.00 92.25 92 GLN A O 1
ATOM 745 N N . GLU A 1 93 ? -8.679 3.462 -11.408 1.00 93.31 93 GLU A N 1
ATOM 746 C CA . GLU A 1 93 ? -9.883 2.640 -11.259 1.00 93.31 93 GLU A CA 1
ATOM 747 C C . GLU A 1 93 ? -10.072 2.177 -9.807 1.00 93.31 93 GLU A C 1
ATOM 749 O O . GLU A 1 93 ? -11.125 2.392 -9.208 1.00 93.31 93 GLU A O 1
ATOM 754 N N . GLN A 1 94 ? -9.017 1.636 -9.187 1.00 92.75 94 GLN A N 1
ATOM 755 C CA . GLN A 1 94 ? -9.049 1.228 -7.779 1.00 92.75 94 GLN A CA 1
ATOM 756 C C . GLN A 1 94 ? -9.356 2.420 -6.865 1.00 92.75 94 GLN A C 1
ATOM 758 O O . GLN A 1 94 ? -10.125 2.303 -5.914 1.00 92.75 94 GLN A O 1
ATOM 763 N N . GLN A 1 95 ? -8.783 3.588 -7.153 1.00 91.88 95 GLN A N 1
ATOM 764 C CA . GLN A 1 95 ? -9.046 4.803 -6.396 1.00 91.88 95 GLN A CA 1
ATOM 765 C C . GLN A 1 95 ? -10.525 5.202 -6.488 1.00 91.88 95 GLN A C 1
ATOM 767 O O . GLN A 1 95 ? -11.127 5.519 -5.463 1.00 91.88 95 GLN A O 1
ATOM 772 N N . GLN A 1 96 ? -11.122 5.162 -7.680 1.00 93.81 96 GLN A N 1
ATOM 773 C CA . GLN A 1 96 ? -12.544 5.461 -7.879 1.00 93.81 96 GLN A CA 1
ATOM 774 C C . GLN A 1 96 ? -13.444 4.458 -7.152 1.00 93.81 96 GLN A C 1
ATOM 776 O O . GLN A 1 96 ? -14.412 4.861 -6.509 1.00 93.81 96 GLN A O 1
ATOM 781 N N . GLN A 1 97 ? -13.084 3.176 -7.189 1.00 92.81 97 GLN A N 1
ATOM 782 C CA . GLN A 1 97 ? -13.836 2.107 -6.543 1.00 92.81 97 GLN A CA 1
ATOM 783 C C . GLN A 1 97 ? -13.790 2.199 -5.008 1.00 92.81 97 GLN A C 1
ATOM 785 O O . GLN A 1 97 ? -14.822 2.118 -4.343 1.00 92.81 97 GLN A O 1
ATOM 790 N N . TYR A 1 98 ? -12.602 2.367 -4.419 1.00 92.19 98 TYR A N 1
ATOM 791 C CA . TYR A 1 98 ? -12.419 2.222 -2.971 1.00 92.19 98 TYR A CA 1
ATOM 792 C C . TYR A 1 98 ? -12.498 3.536 -2.188 1.00 92.19 98 TYR A C 1
ATOM 794 O O . TYR A 1 98 ? -12.776 3.498 -0.988 1.00 92.19 98 TYR A O 1
ATOM 802 N N . ALA A 1 99 ? -12.277 4.701 -2.810 1.00 90.75 99 ALA A N 1
ATOM 803 C CA . ALA A 1 99 ? -12.291 5.974 -2.085 1.00 90.75 99 ALA A CA 1
ATOM 804 C C . ALA A 1 99 ? -13.645 6.301 -1.419 1.00 90.75 99 ALA A C 1
ATOM 806 O O . ALA A 1 99 ? -13.627 6.724 -0.259 1.00 90.75 99 ALA A O 1
ATOM 807 N N . PRO A 1 100 ? -14.815 6.101 -2.061 1.00 94.38 100 PRO A N 1
ATOM 808 C CA . PRO A 1 100 ? -16.104 6.320 -1.402 1.00 94.38 100 PRO A CA 1
ATOM 809 C C . PRO A 1 100 ? -16.304 5.405 -0.190 1.00 94.38 100 PRO A C 1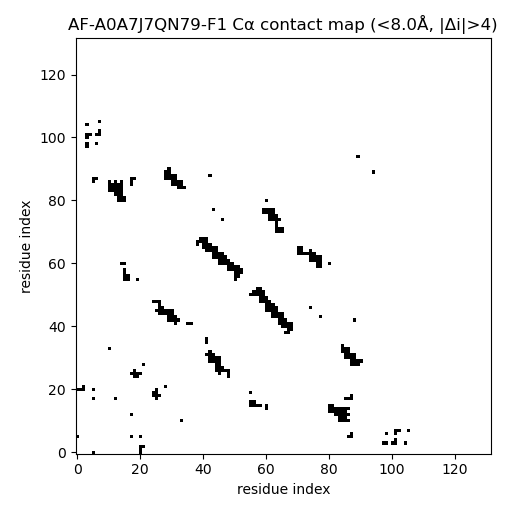
ATOM 811 O O . PRO A 1 100 ? -16.702 5.873 0.874 1.00 94.38 100 PRO A O 1
ATOM 814 N N . LEU A 1 101 ? -15.943 4.127 -0.326 1.00 93.69 101 LEU A N 1
ATOM 815 C CA . LEU A 1 101 ? -16.061 3.126 0.736 1.00 93.69 101 LEU A CA 1
ATOM 816 C C . LEU A 1 101 ? -15.138 3.436 1.917 1.00 93.69 101 LEU A C 1
ATOM 818 O O . LEU A 1 101 ? -15.534 3.314 3.073 1.00 93.69 101 LEU A O 1
ATOM 822 N N . ALA A 1 102 ? -13.911 3.879 1.637 1.00 91.38 102 ALA A N 1
ATOM 823 C CA . ALA A 1 102 ? -12.974 4.303 2.666 1.00 91.38 102 ALA A CA 1
ATOM 824 C C . ALA A 1 102 ? -13.510 5.520 3.442 1.00 91.38 102 ALA A C 1
ATOM 826 O O . ALA A 1 102 ? -13.453 5.534 4.670 1.00 91.38 102 ALA A O 1
ATOM 827 N N . ARG A 1 103 ? -14.085 6.517 2.753 1.00 92.31 103 ARG A N 1
ATOM 828 C CA . ARG A 1 103 ? -14.715 7.676 3.412 1.00 92.31 103 ARG A CA 1
ATOM 829 C C . ARG A 1 103 ? -15.872 7.263 4.315 1.00 92.31 103 ARG A C 1
ATOM 831 O O . ARG A 1 103 ? -15.965 7.758 5.435 1.00 92.31 103 ARG A O 1
ATOM 838 N N . GLU A 1 104 ? -16.716 6.349 3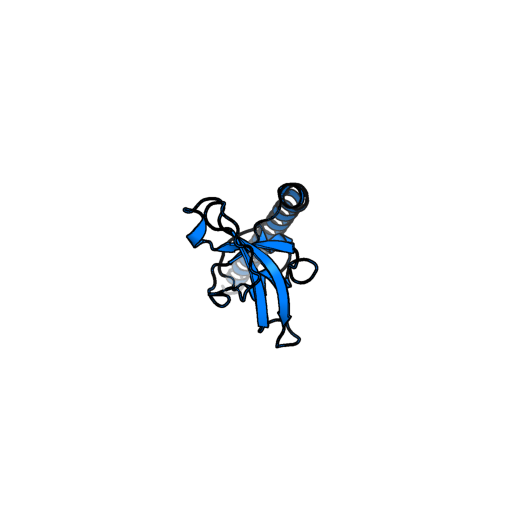.852 1.00 93.75 104 GLU A N 1
ATOM 839 C CA . GLU A 1 104 ? -17.833 5.847 4.650 1.00 93.75 104 GLU A CA 1
ATOM 840 C C . GLU A 1 104 ? -17.349 5.085 5.889 1.00 93.75 104 GLU A C 1
ATOM 842 O O . GLU A 1 104 ? -17.810 5.351 6.997 1.00 93.75 104 GLU A O 1
ATOM 847 N N . LEU A 1 105 ? -16.343 4.219 5.740 1.00 92.06 105 LEU A N 1
ATOM 848 C CA . LEU A 1 105 ? -15.720 3.535 6.874 1.00 92.06 105 LEU A CA 1
ATOM 849 C C . LEU A 1 105 ? -15.167 4.533 7.903 1.00 92.06 105 LEU A C 1
ATOM 851 O O . LEU A 1 105 ? -15.367 4.361 9.105 1.00 92.06 105 LEU A O 1
ATOM 855 N N . GLN A 1 106 ? -14.500 5.594 7.441 1.00 90.00 106 GLN A N 1
ATOM 856 C CA . GLN A 1 106 ? -13.993 6.646 8.321 1.00 90.00 106 GLN A CA 1
ATOM 857 C C . GLN A 1 106 ? -15.132 7.364 9.057 1.00 90.00 106 GLN A C 1
ATOM 859 O O . GLN A 1 106 ? -15.020 7.628 10.255 1.00 90.00 106 GLN A O 1
ATOM 864 N N . ARG A 1 107 ? -16.238 7.660 8.363 1.00 93.94 107 ARG A N 1
ATOM 865 C CA . ARG A 1 107 ? -17.434 8.270 8.959 1.00 93.94 107 ARG A CA 1
ATOM 866 C C . ARG A 1 107 ? -17.994 7.392 10.075 1.00 93.94 107 ARG A C 1
ATOM 868 O O . ARG A 1 107 ? -18.222 7.889 11.174 1.00 93.94 107 ARG A O 1
ATOM 875 N N . GLN A 1 108 ? -18.155 6.096 9.819 1.00 93.75 108 GLN A N 1
ATOM 876 C CA . GLN A 1 108 ? -18.660 5.134 10.800 1.00 93.75 108 GLN A CA 1
ATOM 877 C C . GLN A 1 108 ? -17.755 5.043 12.033 1.00 93.75 108 GLN A C 1
ATOM 879 O O . GLN A 1 108 ? -18.247 5.115 13.157 1.00 93.75 108 GLN A O 1
ATOM 884 N N . GLN A 1 109 ? -16.436 4.974 11.838 1.00 91.31 109 GLN A N 1
ATOM 885 C CA . GLN A 1 109 ? -15.465 4.960 12.939 1.00 91.31 109 GLN A CA 1
ATOM 886 C C . GLN A 1 109 ? -15.536 6.231 13.791 1.00 91.31 109 GLN A C 1
ATOM 888 O O . GLN A 1 109 ? -15.483 6.161 15.018 1.00 91.31 109 GLN A O 1
ATOM 893 N N . ASN A 1 110 ? -15.687 7.397 13.157 1.00 93.38 110 ASN A N 1
ATOM 894 C CA . ASN A 1 110 ? -15.817 8.663 13.873 1.00 93.38 110 ASN A CA 1
ATOM 895 C C . ASN A 1 110 ? -17.106 8.705 14.706 1.00 93.38 110 ASN A C 1
ATOM 897 O O . ASN A 1 110 ? -17.063 9.101 15.868 1.00 93.38 110 ASN A O 1
ATOM 901 N N . LEU A 1 111 ? -18.234 8.258 14.142 1.00 96.06 111 LEU A N 1
ATOM 902 C CA . LEU A 1 111 ? -19.511 8.185 14.858 1.00 96.06 111 LEU A CA 1
ATOM 903 C C . LEU A 1 111 ? -19.437 7.236 16.058 1.00 96.06 111 LEU A C 1
ATOM 905 O O . LEU A 1 111 ? -19.869 7.599 17.149 1.00 96.06 111 LEU A O 1
ATOM 909 N N . GLN A 1 112 ? -18.837 6.057 15.879 1.00 94.06 112 GLN A N 1
ATOM 910 C CA . GLN A 1 112 ? -18.62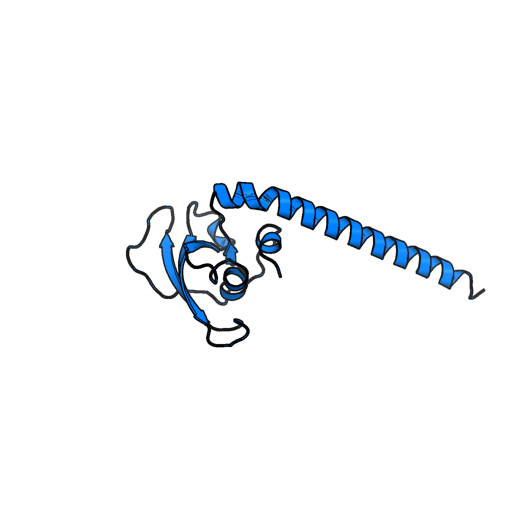0 5.103 16.969 1.00 94.06 112 GLN A CA 1
ATOM 911 C C . GLN A 1 112 ? -17.756 5.708 18.077 1.00 94.06 112 GLN A C 1
ATOM 913 O O . GLN A 1 112 ? -18.117 5.631 19.248 1.00 94.06 112 GLN A O 1
ATOM 918 N N . ARG A 1 113 ? -16.650 6.370 17.718 1.00 93.94 113 ARG A N 1
ATOM 919 C CA . ARG A 1 113 ? -15.770 7.029 18.689 1.00 93.94 113 ARG A CA 1
ATOM 920 C C . ARG A 1 113 ? -16.503 8.103 19.493 1.00 93.94 113 ARG A C 1
ATOM 922 O O . ARG A 1 113 ? -16.341 8.157 20.708 1.00 93.94 113 ARG A O 1
ATOM 929 N N . LEU A 1 114 ? -17.304 8.938 18.833 1.00 95.69 114 LEU A N 1
ATOM 930 C CA . LEU A 1 114 ? -18.098 9.971 19.504 1.00 95.69 114 LEU A CA 1
ATOM 931 C C . LEU A 1 114 ? -19.151 9.363 20.438 1.00 95.69 114 LEU A C 1
ATOM 933 O O . LEU A 1 114 ? -19.352 9.866 21.540 1.00 95.69 114 LEU A O 1
ATOM 937 N N . ALA A 1 115 ? -19.797 8.269 20.026 1.00 95.38 115 ALA A N 1
ATOM 938 C CA . ALA A 1 115 ? -20.759 7.559 20.863 1.00 95.38 115 ALA A CA 1
ATOM 939 C C . ALA A 1 115 ? -20.104 6.988 22.132 1.00 95.38 115 ALA A C 1
ATOM 941 O O . ALA A 1 115 ? -20.648 7.166 23.221 1.00 95.38 115 ALA A O 1
ATOM 942 N N . VAL A 1 116 ? -18.917 6.379 22.007 1.00 95.19 116 VAL A N 1
ATOM 943 C CA . VAL A 1 116 ? -18.133 5.876 23.149 1.00 95.19 116 VAL A CA 1
ATOM 944 C C . VAL A 1 116 ? -17.765 7.014 24.101 1.00 95.19 116 VAL A C 1
ATOM 946 O O . VAL A 1 116 ? -18.064 6.929 25.287 1.00 95.19 116 VAL A O 1
ATOM 949 N N . GLN A 1 117 ? -17.220 8.121 23.585 1.00 94.38 117 GLN A N 1
ATOM 950 C CA . GLN A 1 117 ? -16.858 9.285 24.407 1.00 94.38 117 GLN A CA 1
ATOM 951 C C . GLN A 1 117 ? -18.062 9.880 25.145 1.00 94.38 117 GLN A C 1
ATOM 953 O O . GLN A 1 117 ? -17.957 10.263 26.309 1.00 94.38 117 GLN A O 1
ATOM 958 N N . LYS A 1 118 ? -19.221 9.948 24.480 1.00 94.56 118 LYS A N 1
ATOM 959 C CA . LYS A 1 118 ? -20.458 10.422 25.103 1.00 94.56 118 LYS A CA 1
ATOM 960 C C . LYS A 1 118 ? -20.903 9.490 26.233 1.00 94.56 118 LYS A C 1
ATOM 962 O O . LYS A 1 118 ? -21.256 9.983 27.298 1.00 94.56 118 LYS A O 1
ATOM 967 N N . ALA A 1 119 ? -20.862 8.174 26.020 1.00 92.38 119 ALA A N 1
ATOM 968 C CA . ALA A 1 119 ? -21.221 7.189 27.038 1.00 92.38 119 ALA A CA 1
ATOM 969 C C . ALA A 1 119 ? -20.288 7.254 28.260 1.00 92.38 119 ALA A C 1
ATOM 971 O O . ALA A 1 119 ? -20.765 7.280 29.393 1.00 92.38 119 ALA A O 1
ATOM 972 N N . GLU A 1 120 ? -18.975 7.359 28.033 1.00 92.38 120 GLU A N 1
ATOM 973 C CA . GLU A 1 120 ? -17.972 7.531 29.092 1.00 92.38 120 GLU A CA 1
ATOM 974 C C . GLU A 1 120 ? -18.212 8.815 29.901 1.00 92.38 120 GLU A C 1
ATOM 976 O O . GLU A 1 120 ? -18.178 8.787 31.132 1.00 92.38 120 GLU A O 1
ATOM 981 N N . ALA A 1 121 ? -18.527 9.931 29.235 1.00 91.25 121 ALA A N 1
ATOM 982 C CA . ALA A 1 121 ? -18.836 11.194 29.905 1.00 91.25 121 ALA A CA 1
ATOM 983 C C . ALA A 1 121 ? -20.113 11.112 30.762 1.00 91.25 121 ALA A C 1
ATOM 985 O O . ALA A 1 121 ? -20.135 11.628 31.879 1.00 91.25 121 ALA A O 1
ATOM 986 N N . THR A 1 122 ? -21.166 10.443 30.275 1.00 91.56 122 THR A N 1
ATOM 987 C CA . THR A 1 122 ? -22.401 10.224 31.049 1.00 91.56 122 THR A CA 1
ATOM 988 C C . THR A 1 122 ? -22.154 9.336 32.271 1.00 91.56 122 THR A C 1
ATOM 990 O O . THR A 1 122 ? -22.627 9.660 33.359 1.00 91.56 122 THR A O 1
ATOM 993 N N . ALA A 1 123 ? -21.370 8.263 32.131 1.00 87.62 123 ALA A N 1
ATOM 994 C CA . ALA A 1 123 ? -21.012 7.389 33.250 1.00 87.62 123 ALA A CA 1
ATOM 995 C C . ALA A 1 123 ? -20.169 8.118 34.315 1.00 87.62 123 ALA A C 1
ATOM 997 O O . ALA A 1 123 ? -20.412 7.964 35.511 1.00 87.62 123 ALA A O 1
ATOM 998 N N . ALA A 1 124 ? -19.220 8.960 33.893 1.00 86.75 124 ALA A N 1
ATOM 999 C CA . ALA A 1 124 ? -18.402 9.762 34.802 1.00 86.75 124 ALA A CA 1
ATOM 1000 C C . ALA A 1 124 ? -19.209 10.829 35.566 1.00 86.75 124 ALA A C 1
ATOM 1002 O O . ALA A 1 124 ? -18.859 11.152 36.700 1.00 86.75 124 ALA A O 1
ATOM 1003 N N . ALA A 1 125 ? -20.274 11.374 34.967 1.00 83.62 125 ALA A N 1
ATOM 1004 C CA . ALA A 1 125 ? -21.193 12.280 35.654 1.00 83.62 125 ALA A CA 1
ATOM 1005 C C . ALA A 1 125 ? -22.015 11.536 36.723 1.00 83.62 125 ALA A C 1
ATOM 1007 O O . ALA A 1 125 ? -22.015 11.947 37.878 1.00 83.62 125 ALA A O 1
ATOM 1008 N N . ALA A 1 126 ? -22.603 10.383 36.378 1.00 79.94 126 ALA A N 1
ATOM 1009 C CA . ALA A 1 126 ? -23.407 9.584 37.310 1.00 79.94 126 ALA A CA 1
ATOM 1010 C C . ALA A 1 126 ? -22.608 9.052 38.519 1.00 79.94 126 ALA A C 1
ATOM 1012 O O . ALA A 1 126 ? -23.150 8.922 39.613 1.00 79.94 126 ALA A O 1
ATOM 1013 N N . GLY A 1 127 ? -21.312 8.767 38.348 1.00 73.88 127 GLY A N 1
ATOM 1014 C CA . GLY A 1 127 ? -20.438 8.329 39.443 1.00 73.88 127 GLY A CA 1
ATOM 1015 C C . GLY A 1 127 ? -20.058 9.427 40.446 1.00 73.88 127 GLY A C 1
ATOM 1016 O O . GLY A 1 127 ? -19.649 9.100 41.557 1.00 73.88 127 GLY A O 1
ATOM 1017 N N . LYS A 1 128 ? -20.186 10.714 40.088 1.00 67.00 128 LYS A N 1
ATOM 1018 C CA . LYS A 1 128 ? -19.917 11.836 41.008 1.00 67.00 128 LYS A CA 1
ATOM 1019 C C . LYS A 1 128 ? -21.102 12.155 41.920 1.00 67.00 128 LYS A C 1
ATOM 1021 O O . LYS A 1 128 ? -20.876 12.615 43.032 1.00 67.00 128 LYS A O 1
ATOM 1026 N N . ASP A 1 129 ? -22.324 11.857 41.485 1.00 60.12 129 ASP A N 1
ATOM 1027 C CA . ASP A 1 129 ? -23.546 12.147 42.248 1.00 60.12 129 ASP A CA 1
ATOM 1028 C C . ASP A 1 129 ? -23.866 11.088 43.324 1.00 60.12 129 ASP A C 1
ATOM 1030 O O . ASP A 1 129 ? -24.666 11.340 44.217 1.00 60.12 129 ASP A O 1
ATOM 1034 N N . ALA A 1 130 ? -23.232 9.909 43.283 1.00 57.91 130 ALA A N 1
ATOM 1035 C CA . ALA A 1 130 ? -23.488 8.805 44.221 1.00 57.91 130 ALA A CA 1
ATOM 1036 C C . ALA A 1 130 ? -22.552 8.770 45.452 1.00 57.91 130 ALA A C 1
ATOM 1038 O O . ALA A 1 130 ? -22.642 7.845 46.258 1.00 57.91 130 ALA A O 1
ATOM 1039 N N . GLY A 1 131 ? -21.625 9.727 45.578 1.00 57.41 131 GLY A N 1
ATOM 1040 C CA . GLY A 1 131 ? -20.587 9.749 46.618 1.00 57.41 131 GLY A CA 1
ATOM 1041 C C . GLY A 1 131 ? -20.649 10.935 47.583 1.00 57.41 131 GLY A C 1
ATOM 1042 O O . GLY A 1 131 ? -19.634 11.210 48.223 1.00 57.41 131 GLY A O 1
ATOM 1043 N N . SER A 1 132 ? -21.779 11.648 47.658 1.00 45.03 132 SER A N 1
ATOM 1044 C CA . SER A 1 132 ? -21.962 12.817 48.530 1.00 45.03 132 SER A CA 1
ATOM 1045 C C . SER A 1 132 ? -23.004 12.604 49.617 1.00 45.03 132 SER A C 1
ATOM 1047 O O . SER A 1 132 ? -23.937 11.799 49.405 1.00 45.03 132 SER A O 1
#

Foldseek 3Di:
DAPLVLVVDDQQAFQQRAQCRPPPSQQQWWKDFQVCVVQPPWTWHWHDWAAPDPVSPDTWTWTWTDGSNRTDPDIDTDPPRGHRGMGTDDDPVRCVVSVVVSVVVVVVVVVVVVVVVVVVVVVVVVVVVVPD

Radius of gyration: 19.99 Å; Cα contacts (8 Å, |Δi|>4): 201; chains: 1; bounding box: 38×33×65 Å

pLDDT: mean 89.39, std 9.93, range [45.03, 98.19]

Nearest PDB structures (foldseek):
  8any-assembly1_A0  TM=8.863E-01  e=1.329E-07  Homo sapiens
  7nsi-assembly1_Aj  TM=8.632E-01  e=1.252E-07  Sus scrofa
  8a22-assembly1_Bz  TM=8.915E-01  e=2.142E-07  Polytomella magna
  6sga-assembly1_Cj  TM=8.600E-01  e=1.484E-05  Trypanosoma brucei brucei
  7aor-assembly1_t  TM=8.525E-01  e=3.633E-05  Trypanosoma cruzi strain CL Brener

Solvent-accessible surface area (backbone atoms only — not comparable to full-atom values): 7338 Å² total; per-residue (Å²): 136,49,56,49,61,64,74,66,65,83,60,76,28,27,40,50,69,51,23,67,45,33,70,80,52,20,49,79,36,37,33,31,45,66,89,33,68,87,50,57,58,37,35,33,38,29,68,44,70,46,66,73,38,95,86,46,84,40,65,48,48,26,19,29,48,25,56,64,67,47,69,52,95,55,77,38,76,54,77,72,41,79,46,48,31,32,40,77,46,70,52,72,66,53,43,66,66,43,49,63,56,29,52,49,52,51,50,53,52,51,53,52,52,52,52,50,53,51,51,54,51,53,52,58,53,59,62,62,72,74,74,120

Mean predicted aligned error: 6.25 Å

Secondary structure (DSSP, 8-state):
--HHHHHS------HHHHHTTSGGGGTT-EEEEGGGGGGSS-EEEEEEEEESSTTSSSEEEEEEEEETTEEPS--EEPTTTTSTTEEEE--HHHHHHHHHHHHHHHHHHHHHHHHHHHHHHHHHHHHHHT--